Protein AF-A0A7D4XN50-F1 (afdb_monomer)

Secondary structure (DSSP, 8-state):
-HHHHHHHHHHHHHHHHHHHHHHHHHHHHHHH---EEEEEEEEEETTEEEEEEEEE-HHHHHHHHHHHHHHHHHHHHHHHHTTT-TTHHHHHHHHHHHHHHHHHHHHB-SHHHHHHHHHHHHHHHHHHHTTTTTSHHHHHHHHHHHHHHHHHHHHHHHHHHHHHHH-

Solvent-accessible surface area (backbone atoms only — not comparable to full-atom values): 8906 Å² total; per-residue (Å²): 117,67,69,63,53,50,54,53,50,49,52,48,52,54,45,49,55,50,35,53,51,31,50,52,51,36,55,48,33,73,74,66,70,61,71,46,76,48,75,42,80,73,43,85,49,103,90,47,74,45,57,51,38,42,33,46,38,70,68,34,26,54,50,44,40,52,53,34,54,53,48,46,54,51,53,61,53,42,54,67,72,38,66,86,47,91,60,42,70,60,51,52,53,46,51,53,50,32,53,52,26,51,49,51,33,54,29,36,62,36,74,69,47,31,50,54,22,47,53,46,36,50,51,33,50,33,56,61,52,28,62,58,53,87,40,69,67,32,39,52,50,20,52,50,55,44,53,58,49,48,58,49,49,52,54,50,52,51,49,53,54,52,50,64,71,73,107

pLDDT: mean 85.7, std 7.87, range [58.28, 94.88]

Radius of gyration: 18.53 Å; Cα contacts (8 Å, |Δi|>4): 168; chains: 1; bounding box: 52×32×52 Å

InterPro domains:
  IPR001516 NADH-Ubiquinone oxidoreductase (complex I), chain 5 N-terminal [PF00662] (42-92)
  IPR001750 NADH:quinone oxidoreductase/Mrp antiporter, transmembrane domain [PF00361] (108-167)
  IPR003945 NADH-quinone oxidoreductase, chain 5-like [PTHR42829] (3-167)

Sequence (167 aa):
KSLRRMWAFQSVLLLSIVMIFSMNLSIQQINSSSVYQYVWSWIINNDFSLEFGYLIDPLTSIMSILITTVGIMVLIYSDNYMSHDHGYLRFFAYMSFFSTSMLGLVTSSNLIQIYIFWELVGMCSYLLIGFWFTRPIAAKACQKAFVTNRVGDFGLLLGILGFYWIT

Organism: NCBI:txid2732740

Foldseek 3Di:
DVVLVVLLVVLLVVLVVQLVVLVVLLVCCVVPVDWDKDWAFPDDDPVDTDIWIFIRGNQLSVQSNVLSVVLSVVSVVLCVVCVPPPCSNVLSVLSSQLSVLSNQLSRTPDLVSVLVSLVSNLVSQLCNLCVVVVDVVSVVVSVVSSVVSVVVSVVSVVVNVVVVVVD

Nearest PDB structures (foldseek):
  7eu3-assembly1_F  TM=9.736E-01  e=3.243E-18  Hordeum vulgare subsp. spontaneum
  6nbx-assembly1_F  TM=9.806E-01  e=1.211E-13  Thermosynechococcus vestitus BP-1
  6khj-assembly1_F  TM=9.826E-01  e=2.687E-13  Thermosynechococcus vestitus BP-1
  6hum-assembly1_F  TM=9.805E-01  e=7.069E-13  Thermosynechococcus vestitus BP-1
  7tgh-assembly1_5  TM=8.261E-01  e=2.419E-09  Tetrahymena thermophila

Structure (mmCIF, N/CA/C/O backbone):
data_AF-A0A7D4XN50-F1
#
_entry.id   AF-A0A7D4XN50-F1
#
loop_
_atom_site.group_PDB
_atom_site.id
_atom_site.type_symbol
_atom_site.label_atom_id
_atom_site.label_alt_id
_atom_site.label_comp_id
_atom_site.label_asym_id
_atom_site.label_entity_id
_atom_site.label_seq_id
_ato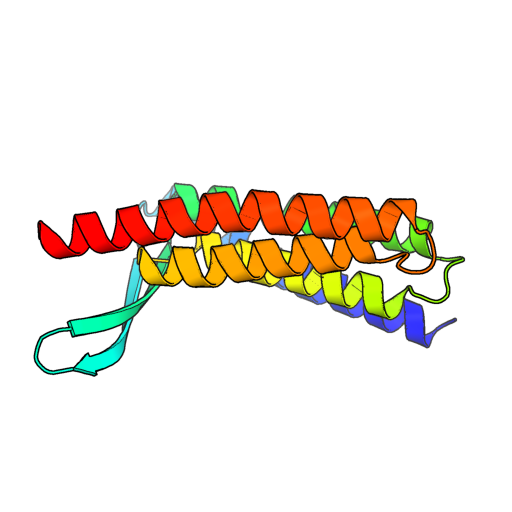m_site.pdbx_PDB_ins_code
_atom_site.Cartn_x
_atom_site.Cartn_y
_atom_site.Cartn_z
_atom_site.occupancy
_atom_site.B_iso_or_equiv
_atom_site.auth_seq_id
_atom_site.auth_comp_id
_atom_site.auth_asym_id
_atom_site.auth_atom_id
_atom_site.pdbx_PDB_model_num
ATOM 1 N N . LYS A 1 1 ? 18.922 15.158 -12.432 1.00 58.28 1 LYS A N 1
ATOM 2 C CA . LYS A 1 1 ? 19.312 14.238 -11.328 1.00 58.28 1 LYS A CA 1
ATOM 3 C C . LYS A 1 1 ? 18.785 14.697 -9.961 1.00 58.28 1 LYS A C 1
ATOM 5 O O . LYS A 1 1 ? 18.268 13.848 -9.251 1.00 58.28 1 LYS A O 1
ATOM 10 N N . SER A 1 2 ? 18.836 15.992 -9.617 1.00 62.88 2 SER A N 1
ATOM 11 C CA . SER A 1 2 ? 18.360 16.529 -8.323 1.00 62.88 2 SER A CA 1
ATOM 12 C C . SER A 1 2 ? 16.866 16.300 -8.052 1.00 62.88 2 SER A C 1
ATOM 14 O O . SER A 1 2 ? 16.526 15.747 -7.015 1.00 62.88 2 SER A O 1
ATOM 16 N N . LEU A 1 3 ? 15.987 16.626 -9.009 1.00 69.12 3 LEU A N 1
ATOM 17 C CA . LEU A 1 3 ? 14.533 16.484 -8.836 1.00 69.12 3 LEU A CA 1
ATOM 18 C C . LEU A 1 3 ? 14.100 15.048 -8.506 1.00 69.12 3 LEU A C 1
ATOM 20 O O . LEU A 1 3 ? 13.297 14.861 -7.606 1.00 69.12 3 LEU A O 1
ATOM 24 N N . ARG A 1 4 ? 14.664 14.027 -9.174 1.00 74.56 4 ARG A N 1
ATOM 25 C CA . ARG A 1 4 ? 14.304 12.613 -8.927 1.00 74.56 4 ARG A CA 1
ATOM 26 C C . ARG A 1 4 ? 14.608 12.193 -7.489 1.00 74.56 4 ARG A C 1
ATOM 28 O O . ARG A 1 4 ? 13.725 11.688 -6.810 1.00 74.56 4 ARG A O 1
ATOM 35 N N . ARG A 1 5 ? 15.818 12.491 -7.011 1.00 75.81 5 ARG A N 1
ATOM 36 C CA . ARG A 1 5 ? 16.217 12.215 -5.624 1.00 75.81 5 ARG A CA 1
ATOM 37 C C . ARG A 1 5 ? 15.371 12.965 -4.601 1.00 75.81 5 ARG A C 1
ATOM 39 O O . ARG A 1 5 ? 15.123 12.430 -3.530 1.00 75.81 5 ARG A O 1
ATOM 46 N N . MET A 1 6 ? 14.893 14.162 -4.937 1.00 80.56 6 MET A N 1
ATOM 47 C CA . MET A 1 6 ? 14.015 14.938 -4.059 1.00 80.56 6 MET A CA 1
ATOM 48 C C . MET A 1 6 ? 12.689 14.212 -3.784 1.00 80.56 6 MET A C 1
ATOM 50 O O . MET A 1 6 ? 12.229 14.202 -2.649 1.00 80.56 6 MET A O 1
ATOM 54 N N . TRP A 1 7 ? 12.118 13.536 -4.788 1.00 78.06 7 TRP A N 1
ATOM 55 C CA . TRP A 1 7 ? 10.891 12.744 -4.628 1.00 78.06 7 TRP A CA 1
ATOM 56 C C . TRP A 1 7 ? 11.095 11.480 -3.794 1.00 78.06 7 TRP A C 1
ATOM 58 O O . TRP A 1 7 ? 10.278 11.184 -2.926 1.00 78.06 7 TRP A O 1
ATOM 68 N N . ALA A 1 8 ? 12.189 10.750 -4.017 1.00 81.25 8 ALA A N 1
ATOM 69 C CA . ALA A 1 8 ? 12.499 9.594 -3.179 1.00 81.25 8 ALA A CA 1
ATOM 70 C C . ALA A 1 8 ? 12.768 10.011 -1.734 1.00 81.25 8 ALA A C 1
ATOM 72 O O . ALA A 1 8 ? 12.210 9.420 -0.813 1.00 81.25 8 ALA A O 1
ATOM 73 N N . PHE A 1 9 ? 13.532 11.085 -1.533 1.00 86.06 9 PHE A N 1
ATOM 74 C CA . PHE A 1 9 ? 13.760 11.648 -0.209 1.00 86.06 9 PHE A CA 1
ATOM 75 C C . PHE A 1 9 ? 12.446 12.049 0.468 1.00 86.06 9 PHE A C 1
ATOM 77 O O . PHE A 1 9 ? 12.219 11.673 1.612 1.00 86.06 9 PHE A O 1
ATOM 84 N N . GLN A 1 10 ? 11.535 12.706 -0.258 1.00 87.62 10 GLN A N 1
ATOM 85 C CA . GLN A 1 10 ? 10.204 13.033 0.253 1.00 87.62 10 GLN A CA 1
ATOM 86 C C . GLN A 1 10 ? 9.417 11.779 0.660 1.00 87.62 10 GLN A C 1
ATOM 88 O O . GLN A 1 10 ? 8.806 11.764 1.725 1.00 87.62 10 GLN A O 1
ATOM 93 N N . SER A 1 11 ? 9.442 10.717 -0.151 1.00 87.75 11 SER A N 1
ATOM 94 C CA . SER A 1 11 ? 8.739 9.467 0.167 1.00 87.75 11 SER A CA 1
ATOM 95 C C . SER A 1 11 ? 9.306 8.770 1.409 1.00 87.75 11 SER A C 1
ATOM 97 O O . SER A 1 11 ? 8.541 8.301 2.248 1.00 87.75 11 SER A O 1
ATOM 99 N N . VAL A 1 12 ? 10.634 8.768 1.571 1.00 89.69 12 VAL A N 1
ATOM 100 C CA . VAL A 1 12 ? 11.318 8.196 2.740 1.00 89.69 12 VAL A CA 1
ATOM 101 C C . VAL A 1 12 ? 11.036 9.027 3.989 1.00 89.69 12 VAL A C 1
ATOM 103 O O . VAL A 1 12 ? 10.757 8.456 5.038 1.00 89.69 12 VAL A O 1
ATOM 106 N N . LEU A 1 13 ? 11.052 10.360 3.877 1.00 92.25 13 LEU A N 1
ATOM 107 C CA . LEU A 1 13 ? 10.702 11.261 4.975 1.00 92.25 13 LEU A CA 1
ATOM 108 C C . LEU A 1 13 ? 9.254 11.080 5.434 1.00 92.25 13 LEU A C 1
ATOM 110 O O . LEU A 1 13 ? 8.985 11.028 6.628 1.00 92.25 13 LEU A O 1
ATOM 114 N N . LEU A 1 14 ? 8.308 10.972 4.502 1.00 91.69 14 LEU A N 1
ATOM 115 C CA . LEU A 1 14 ? 6.910 10.741 4.860 1.00 91.69 14 LEU A CA 1
ATOM 116 C C . LEU A 1 14 ? 6.747 9.401 5.582 1.00 91.69 14 LEU A C 1
ATOM 118 O O . LEU A 1 14 ? 6.093 9.343 6.621 1.00 91.69 14 LEU A O 1
ATOM 122 N N . LEU A 1 15 ? 7.384 8.337 5.084 1.00 91.12 15 LEU A N 1
ATOM 123 C CA . LEU A 1 15 ? 7.301 7.027 5.727 1.00 91.12 15 LEU A CA 1
ATOM 124 C C . LEU A 1 15 ? 8.001 6.991 7.093 1.00 91.12 15 LEU A C 1
ATOM 126 O O . LEU A 1 15 ? 7.533 6.290 7.985 1.00 91.12 15 LEU A O 1
ATOM 130 N N . SER A 1 16 ? 9.080 7.755 7.287 1.00 90.69 16 SER A N 1
ATOM 131 C CA . SER A 1 16 ? 9.759 7.844 8.584 1.00 90.69 16 SER A CA 1
ATOM 132 C C . SER A 1 16 ? 8.934 8.603 9.623 1.00 90.69 16 SER A C 1
ATOM 134 O O . SER A 1 16 ? 8.883 8.178 10.775 1.00 90.69 16 SER A O 1
ATOM 136 N N . ILE A 1 17 ? 8.209 9.655 9.228 1.00 92.94 17 ILE A N 1
ATOM 137 C CA . ILE A 1 17 ? 7.239 10.327 10.109 1.00 92.94 17 ILE A CA 1
ATOM 138 C C . ILE A 1 17 ? 6.153 9.335 10.547 1.00 92.94 17 ILE A C 1
ATOM 140 O O . ILE A 1 17 ? 5.834 9.246 11.734 1.00 92.94 17 ILE A O 1
ATOM 144 N N . VAL A 1 18 ? 5.625 8.543 9.609 1.00 92.00 18 VAL A N 1
ATOM 145 C CA . VAL A 1 18 ? 4.626 7.505 9.913 1.00 92.00 18 VAL A CA 1
ATOM 146 C C . VAL A 1 18 ? 5.209 6.417 10.819 1.00 92.00 18 VAL A C 1
ATOM 148 O O . VAL A 1 18 ? 4.535 5.974 11.745 1.00 92.00 18 VAL A O 1
ATOM 151 N N . MET A 1 19 ? 6.469 6.025 10.620 1.00 92.62 19 MET A N 1
ATOM 152 C CA . MET A 1 19 ? 7.159 5.070 11.490 1.00 92.62 19 MET A CA 1
ATOM 153 C C . MET A 1 19 ? 7.258 5.586 12.930 1.00 92.62 19 MET A C 1
ATOM 155 O O . MET A 1 19 ? 6.920 4.855 13.858 1.00 92.62 19 MET A O 1
ATOM 159 N N . ILE A 1 20 ? 7.641 6.851 13.131 1.00 92.56 20 ILE A N 1
ATOM 160 C CA . ILE A 1 20 ? 7.694 7.466 14.468 1.00 92.56 20 ILE A CA 1
ATOM 161 C C . ILE A 1 20 ? 6.307 7.448 15.120 1.00 92.56 20 ILE A C 1
ATOM 163 O O . ILE A 1 20 ? 6.178 7.093 16.291 1.00 92.56 20 ILE A O 1
ATOM 167 N N . PHE A 1 21 ? 5.256 7.766 14.361 1.00 90.44 21 PHE A N 1
ATOM 168 C CA . PHE A 1 21 ? 3.886 7.688 14.866 1.00 90.44 21 PHE A CA 1
ATOM 169 C C . PHE A 1 21 ? 3.496 6.253 15.254 1.00 90.44 21 PHE A C 1
ATOM 171 O O . PHE A 1 21 ? 2.971 6.040 16.345 1.00 90.44 21 PHE A O 1
ATOM 178 N N . SER A 1 22 ? 3.827 5.258 14.424 1.00 89.56 22 SER A N 1
ATOM 179 C CA . SER A 1 22 ? 3.565 3.841 14.718 1.00 89.56 22 SER A CA 1
ATOM 180 C C . SER A 1 22 ? 4.305 3.338 15.964 1.00 89.56 22 SER A C 1
ATOM 182 O O . SER A 1 22 ? 3.729 2.606 16.765 1.00 89.56 22 SER A O 1
ATOM 184 N N . MET A 1 23 ? 5.542 3.795 16.186 1.00 88.94 23 MET A N 1
ATOM 185 C CA . MET A 1 23 ? 6.320 3.484 17.390 1.00 88.94 23 MET A CA 1
ATOM 186 C C . MET A 1 23 ? 5.716 4.122 18.640 1.00 88.94 23 MET A C 1
ATOM 188 O O . MET A 1 23 ? 5.625 3.482 19.684 1.00 88.94 23 MET A O 1
ATOM 192 N N . ASN A 1 24 ? 5.263 5.371 18.546 1.00 89.88 24 ASN A N 1
ATOM 193 C CA . ASN A 1 24 ? 4.587 6.023 19.665 1.00 89.88 24 ASN A CA 1
ATOM 194 C C . ASN A 1 24 ? 3.294 5.283 20.034 1.00 89.88 24 ASN A C 1
ATOM 196 O O . ASN A 1 24 ? 3.052 5.037 21.216 1.00 89.88 24 ASN A O 1
ATOM 200 N N . LEU A 1 25 ? 2.509 4.864 19.035 1.00 86.50 25 LEU A N 1
ATOM 201 C CA . LEU A 1 25 ? 1.306 4.058 19.245 1.00 86.50 25 LEU A CA 1
ATOM 202 C C . LEU A 1 25 ? 1.622 2.701 19.882 1.00 86.50 25 LEU A C 1
ATOM 204 O O . LEU A 1 25 ? 0.928 2.295 20.810 1.00 86.50 25 LEU A O 1
ATOM 208 N N . SER A 1 26 ? 2.678 2.006 19.448 1.00 85.88 26 SER A N 1
ATOM 209 C CA . SER A 1 26 ? 3.048 0.723 20.055 1.00 85.88 26 SER A CA 1
ATOM 210 C C . SER A 1 26 ? 3.508 0.877 21.503 1.00 85.88 26 SER A C 1
ATOM 212 O O . SER A 1 26 ? 3.160 0.057 22.345 1.00 85.88 26 SER A O 1
ATOM 214 N N . ILE A 1 27 ? 4.273 1.930 21.815 1.00 85.75 27 ILE A N 1
ATOM 215 C CA . ILE A 1 27 ? 4.721 2.213 23.187 1.00 85.75 27 ILE A CA 1
ATOM 216 C C . ILE A 1 27 ? 3.513 2.509 24.081 1.00 85.75 27 ILE A C 1
ATOM 218 O O . ILE A 1 27 ? 3.439 2.005 25.200 1.00 85.75 27 ILE A O 1
ATOM 222 N N . GLN A 1 28 ? 2.542 3.280 23.583 1.00 85.50 28 GLN A N 1
ATOM 223 C CA . GLN A 1 28 ? 1.287 3.515 24.295 1.00 85.50 28 GLN A CA 1
ATOM 224 C C . GLN A 1 28 ? 0.525 2.208 24.536 1.00 85.50 28 GLN A C 1
ATOM 226 O O . GLN A 1 28 ? 0.141 1.949 25.671 1.00 85.50 28 GLN A O 1
ATOM 231 N N . GLN A 1 29 ? 0.390 1.345 23.524 1.00 84.75 29 GLN A N 1
ATOM 232 C CA . GLN A 1 29 ? -0.290 0.050 23.659 1.00 84.75 29 GLN A CA 1
ATOM 233 C C . GLN A 1 29 ? 0.382 -0.884 24.674 1.00 84.75 29 GLN A C 1
ATOM 235 O O . GLN A 1 29 ? -0.312 -1.536 25.450 1.00 84.75 29 GLN A O 1
ATOM 240 N N . ILE A 1 30 ? 1.718 -0.916 24.722 1.00 82.00 30 ILE A N 1
ATOM 241 C CA . ILE A 1 30 ? 2.469 -1.700 25.718 1.00 82.00 30 ILE A CA 1
ATOM 242 C C . ILE A 1 30 ? 2.204 -1.185 27.141 1.00 82.00 30 ILE A C 1
ATOM 244 O O . ILE A 1 30 ? 2.107 -1.982 28.071 1.00 82.00 30 ILE A O 1
ATOM 248 N N . ASN A 1 31 ? 2.070 0.132 27.311 1.00 81.88 31 ASN A N 1
ATOM 249 C CA . ASN A 1 31 ? 1.907 0.753 28.624 1.00 81.88 31 ASN A CA 1
ATOM 250 C C . ASN A 1 31 ? 0.461 0.740 29.142 1.00 81.88 31 ASN A C 1
ATOM 252 O O . ASN A 1 31 ? 0.260 0.591 30.345 1.00 81.88 31 ASN A O 1
ATOM 256 N N . SER A 1 32 ? -0.540 0.941 28.277 1.00 72.44 32 SER A N 1
ATOM 257 C CA . SER A 1 32 ? -1.940 1.119 28.690 1.00 72.44 32 SER A CA 1
ATOM 258 C C . SER A 1 32 ? -2.879 -0.011 28.268 1.00 72.44 32 SER A C 1
ATOM 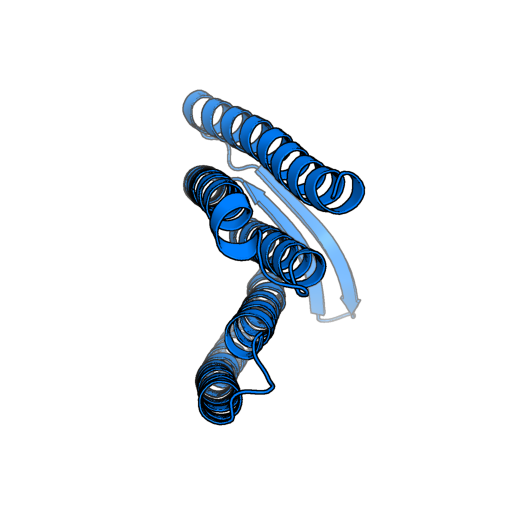260 O O . SER A 1 32 ? -3.986 -0.082 28.798 1.00 72.44 32 SER A O 1
ATOM 262 N N . SER A 1 33 ? -2.475 -0.910 27.358 1.00 67.12 33 SER A N 1
ATOM 263 C CA . SER A 1 33 ? -3.275 -2.044 26.839 1.00 67.12 33 SER A CA 1
ATOM 264 C C . SER A 1 33 ? -4.695 -1.692 26.360 1.00 67.12 33 SER A C 1
ATOM 266 O O . SER A 1 33 ? -5.563 -2.556 26.243 1.00 67.12 33 SER A O 1
ATOM 268 N N . SER A 1 34 ? -4.959 -0.411 26.109 1.00 68.38 34 SER A N 1
ATOM 269 C CA . SER A 1 34 ? -6.284 0.103 25.790 1.00 68.38 34 SER A CA 1
ATOM 270 C C . SER A 1 34 ? -6.513 0.042 24.286 1.00 68.38 34 SER A C 1
ATOM 272 O O . SER A 1 34 ? -5.859 0.761 23.527 1.00 68.38 34 SER A O 1
ATOM 274 N N . VAL A 1 35 ? -7.465 -0.784 23.858 1.00 73.56 35 VAL A N 1
ATOM 275 C CA . VAL A 1 35 ? -7.920 -0.822 22.465 1.00 73.56 35 VAL A CA 1
ATOM 276 C C . VAL A 1 35 ? -8.618 0.499 22.146 1.00 73.56 35 VAL A C 1
ATOM 278 O O . VAL A 1 35 ? -9.607 0.854 22.790 1.00 73.56 35 VAL A O 1
ATOM 281 N N . TYR A 1 36 ? -8.094 1.241 21.169 1.00 72.31 36 TYR A N 1
ATOM 282 C CA . TYR A 1 36 ? -8.725 2.466 20.684 1.00 72.31 36 TYR A CA 1
ATOM 283 C C . TYR A 1 36 ? -9.451 2.162 19.385 1.00 72.31 36 TYR A C 1
ATOM 285 O O . TYR A 1 36 ? -8.827 1.928 18.352 1.00 72.31 36 TYR A O 1
ATOM 293 N N . GLN A 1 37 ? -10.776 2.200 19.445 1.00 77.06 37 GLN A N 1
ATOM 294 C CA . GLN A 1 37 ? -11.635 2.052 18.285 1.00 77.06 37 GLN A CA 1
ATOM 295 C C . GLN A 1 37 ? -12.348 3.380 18.038 1.00 77.06 37 GLN A C 1
ATOM 297 O O . GLN A 1 37 ? -13.105 3.862 18.879 1.00 77.06 37 GLN A O 1
ATOM 302 N N . TYR A 1 38 ? -12.087 3.983 16.881 1.00 75.62 38 TYR A N 1
ATOM 303 C CA . TYR A 1 38 ? -12.839 5.133 16.396 1.00 75.62 38 TYR A CA 1
ATOM 304 C C . TYR A 1 38 ? -13.591 4.726 15.145 1.00 75.62 38 TYR A C 1
ATOM 306 O O . TYR A 1 38 ? -12.990 4.186 14.221 1.00 75.62 38 TYR A O 1
ATOM 314 N N . VAL A 1 39 ? -14.891 4.983 15.117 1.00 76.75 39 VAL A N 1
ATOM 315 C CA . VAL A 1 39 ? -15.767 4.543 14.039 1.00 76.75 39 VAL A CA 1
ATOM 316 C C . VAL A 1 39 ? -16.646 5.707 13.613 1.00 76.75 39 VAL A C 1
ATOM 318 O O . VAL A 1 39 ? -17.274 6.363 14.442 1.00 76.75 39 VAL A O 1
ATOM 321 N N . TRP A 1 40 ? -16.663 5.979 12.313 1.00 73.12 40 TRP A N 1
ATOM 322 C CA . TRP A 1 40 ? -17.452 7.026 11.688 1.00 73.12 40 TRP A CA 1
ATOM 323 C C . TRP A 1 40 ? -18.389 6.420 10.642 1.00 73.12 40 TRP A C 1
ATOM 325 O O . TRP A 1 40 ? -17.954 5.740 9.719 1.00 73.12 40 TRP A O 1
ATOM 335 N N . SER A 1 41 ? -19.692 6.668 10.758 1.00 71.50 41 SER A N 1
ATOM 336 C CA . SER A 1 41 ? -20.684 6.224 9.774 1.00 71.50 41 SER A CA 1
ATOM 337 C C . SER A 1 41 ? -20.475 6.925 8.424 1.00 71.50 41 SER A C 1
ATOM 339 O O . SER A 1 41 ? -20.656 8.140 8.324 1.00 71.50 41 SER A O 1
ATOM 341 N N . TRP A 1 42 ? -20.122 6.167 7.387 1.00 69.62 42 TRP A N 1
ATOM 342 C CA . TRP A 1 42 ? -19.899 6.671 6.031 1.00 69.62 42 TRP A CA 1
ATOM 343 C C . TRP A 1 42 ? -21.177 6.684 5.188 1.00 69.62 42 TRP A C 1
ATOM 345 O O . TRP A 1 42 ? -21.481 7.698 4.564 1.00 69.62 42 TRP A O 1
ATOM 355 N N . ILE A 1 43 ? -21.946 5.589 5.189 1.00 70.25 43 ILE A N 1
ATOM 356 C CA . ILE A 1 43 ? -23.252 5.497 4.514 1.00 70.25 43 ILE A CA 1
ATOM 357 C C . ILE A 1 43 ? -24.273 4.998 5.530 1.00 70.25 43 ILE A C 1
ATOM 359 O O . ILE A 1 43 ? -24.071 3.956 6.150 1.00 70.25 43 ILE A O 1
ATOM 363 N N . ILE A 1 44 ? -25.362 5.749 5.685 1.00 65.44 44 ILE A N 1
ATOM 364 C CA . ILE A 1 44 ? -26.496 5.395 6.537 1.00 65.44 44 ILE A CA 1
ATOM 365 C C . ILE A 1 44 ? -27.680 5.143 5.604 1.00 65.44 44 ILE A C 1
ATOM 367 O O . ILE A 1 44 ? -28.298 6.089 5.119 1.00 65.44 44 ILE A O 1
ATOM 371 N N . ASN A 1 45 ? -27.976 3.875 5.336 1.00 67.12 45 ASN A N 1
ATOM 372 C CA . ASN A 1 45 ? -29.277 3.459 4.821 1.00 67.12 45 ASN A CA 1
ATOM 373 C C . ASN A 1 45 ? -30.082 2.866 5.981 1.00 67.12 45 ASN A C 1
ATOM 375 O O . ASN A 1 45 ? -29.489 2.328 6.912 1.00 67.12 45 ASN A O 1
ATOM 379 N N . ASN A 1 46 ? -31.416 2.945 5.920 1.00 59.47 46 ASN A N 1
ATOM 380 C CA . ASN A 1 46 ? -32.307 2.552 7.025 1.00 59.47 46 ASN A CA 1
ATOM 381 C C . ASN A 1 46 ? -32.020 1.157 7.621 1.00 59.47 46 ASN A C 1
ATOM 383 O O . ASN A 1 46 ? -32.243 0.982 8.814 1.00 59.47 46 ASN A O 1
ATOM 387 N N . ASP A 1 47 ? -31.472 0.226 6.828 1.00 66.12 47 ASP A N 1
ATOM 388 C CA . ASP A 1 47 ? -31.165 -1.147 7.260 1.00 66.12 47 ASP A CA 1
ATOM 389 C C . ASP A 1 47 ? -29.658 -1.492 7.231 1.00 66.12 47 ASP A C 1
ATOM 391 O O . ASP A 1 47 ? -29.267 -2.573 7.659 1.00 66.12 47 ASP A O 1
ATOM 395 N N . PHE A 1 48 ? -28.796 -0.602 6.717 1.00 63.25 48 PHE A N 1
ATOM 396 C CA . PHE A 1 48 ? -27.359 -0.854 6.533 1.00 63.25 48 PHE A CA 1
ATOM 397 C C . PHE A 1 48 ? -26.535 0.389 6.893 1.00 63.25 48 PHE A C 1
ATOM 399 O O . PHE A 1 48 ? -26.572 1.395 6.175 1.00 63.25 48 PHE A O 1
ATOM 406 N N . SER A 1 49 ? -25.734 0.305 7.960 1.00 64.81 49 SER A N 1
ATOM 407 C CA . SER A 1 49 ? -24.694 1.288 8.279 1.00 64.81 49 SER A CA 1
ATOM 408 C C . SER A 1 49 ? -23.323 0.781 7.823 1.00 64.81 49 SER A C 1
ATOM 410 O O . SER A 1 49 ? -22.795 -0.213 8.318 1.00 64.81 49 SER A O 1
ATOM 412 N N . LEU A 1 50 ? -22.719 1.475 6.857 1.00 71.56 50 LEU A N 1
ATOM 413 C CA . LEU A 1 50 ? -21.308 1.289 6.530 1.00 71.56 50 LEU A CA 1
ATOM 414 C C . LEU A 1 50 ? -20.488 2.227 7.387 1.00 71.56 50 LEU A C 1
ATOM 416 O O . LEU A 1 50 ? -20.527 3.443 7.197 1.00 71.56 50 LEU A O 1
ATOM 420 N N . GLU A 1 51 ? -19.721 1.660 8.302 1.00 76.94 51 GLU A N 1
ATOM 421 C CA . GLU A 1 51 ? -18.869 2.432 9.184 1.00 76.94 51 GLU A CA 1
ATOM 422 C C . GLU A 1 51 ? -17.409 2.360 8.715 1.00 76.94 51 GLU A C 1
ATOM 424 O O . GLU A 1 51 ? -16.893 1.301 8.358 1.00 76.94 51 GLU A O 1
ATOM 429 N N . PHE A 1 52 ? -16.740 3.504 8.688 1.00 79.12 52 PHE A N 1
ATOM 430 C CA . PHE A 1 52 ? -15.313 3.639 8.439 1.00 79.12 52 PHE A CA 1
ATOM 431 C C . PHE A 1 52 ? -14.628 3.989 9.744 1.00 79.12 52 PHE A C 1
ATOM 433 O O . PHE A 1 52 ? -14.961 4.989 10.377 1.00 79.12 52 PHE A O 1
ATOM 440 N N . GLY A 1 53 ? -13.661 3.181 10.149 1.00 81.88 53 GLY A N 1
ATOM 441 C CA . GLY A 1 53 ? -12.998 3.375 11.422 1.00 81.88 53 GLY A CA 1
ATOM 442 C C . GLY A 1 53 ? -11.518 3.064 11.390 1.00 81.88 53 GLY A C 1
ATOM 443 O O . GLY A 1 53 ? -10.965 2.600 10.392 1.00 81.88 53 GLY A O 1
ATOM 444 N N . TYR A 1 54 ? -10.885 3.344 12.518 1.00 82.31 54 TYR A N 1
ATOM 445 C CA . TYR A 1 54 ? -9.534 2.908 12.812 1.00 82.31 54 TYR A CA 1
ATOM 446 C C . TYR A 1 54 ? -9.542 2.157 14.131 1.00 82.31 54 TYR A C 1
ATOM 448 O O . TYR A 1 54 ? -10.090 2.633 15.130 1.00 82.31 54 TYR A O 1
ATOM 456 N N . LEU A 1 55 ? -8.936 0.979 14.104 1.00 85.50 55 LEU A N 1
ATOM 457 C CA . LEU A 1 55 ? -8.855 0.069 15.230 1.00 85.50 55 LEU A CA 1
ATOM 458 C C . LEU A 1 55 ? -7.375 -0.137 15.582 1.00 85.50 55 LEU A C 1
ATOM 460 O O . LEU A 1 55 ? -6.567 -0.637 14.790 1.00 85.50 55 LEU A O 1
ATOM 464 N N . ILE A 1 56 ? -6.999 0.400 16.743 1.00 84.50 56 ILE A N 1
ATOM 465 C CA . ILE A 1 56 ? -5.632 0.388 17.259 1.00 84.50 56 ILE A CA 1
ATOM 466 C C . ILE A 1 56 ? -5.567 -0.606 18.412 1.00 84.50 56 ILE A C 1
ATOM 468 O O . ILE A 1 56 ? -6.011 -0.324 19.529 1.00 84.50 56 ILE A O 1
ATOM 472 N N . ASP A 1 57 ? -4.925 -1.728 18.118 1.00 86.31 57 ASP A N 1
ATOM 473 C CA . ASP A 1 57 ? -4.761 -2.883 18.984 1.00 86.31 57 ASP A CA 1
ATOM 474 C C . ASP A 1 57 ? -3.267 -3.168 19.145 1.00 86.31 57 ASP A C 1
ATOM 476 O O . ASP A 1 57 ? -2.448 -2.739 18.317 1.00 86.31 57 ASP A O 1
ATOM 480 N N . PRO A 1 58 ? -2.884 -4.024 20.105 1.00 85.75 58 PRO A N 1
ATOM 481 C CA . PRO A 1 58 ? -1.535 -4.571 20.143 1.00 85.75 58 PRO A CA 1
ATOM 482 C C . PRO A 1 58 ? -1.123 -5.220 18.810 1.00 85.75 58 PRO A C 1
ATOM 484 O O . PRO A 1 58 ? -0.019 -4.967 18.329 1.00 85.75 58 PRO A O 1
ATOM 487 N N . LEU A 1 59 ? -2.016 -5.973 18.151 1.00 87.81 59 LEU A N 1
ATOM 488 C CA . LEU A 1 59 ? -1.713 -6.616 16.866 1.00 87.81 59 LEU A CA 1
ATOM 489 C C . LEU A 1 59 ? -1.487 -5.592 15.745 1.00 87.81 59 LEU A C 1
ATOM 491 O O . LEU A 1 59 ? -0.488 -5.681 15.026 1.00 87.81 59 LEU A O 1
ATOM 495 N N . THR A 1 60 ? -2.383 -4.612 15.601 1.00 88.88 60 THR A N 1
ATOM 496 C CA . THR A 1 60 ? -2.280 -3.608 14.533 1.00 88.88 60 THR A CA 1
ATOM 497 C C . THR A 1 60 ? -1.071 -2.697 14.742 1.00 88.88 60 THR A C 1
ATOM 499 O O . THR A 1 60 ? -0.384 -2.364 13.775 1.00 88.88 60 THR A O 1
ATOM 502 N N . SER A 1 61 ? -0.707 -2.398 15.995 1.00 88.75 61 SER A N 1
ATOM 503 C CA . SER A 1 61 ? 0.510 -1.644 16.313 1.00 88.75 61 SER A CA 1
ATOM 504 C C . SER A 1 61 ? 1.790 -2.381 15.887 1.00 88.75 61 SER A C 1
ATOM 506 O O . SER A 1 61 ? 2.621 -1.795 15.189 1.00 88.75 61 SER A O 1
ATOM 508 N N . ILE A 1 62 ? 1.918 -3.682 16.180 1.00 90.81 62 ILE A N 1
ATOM 509 C CA . ILE A 1 62 ? 3.067 -4.504 15.755 1.00 90.81 62 ILE A CA 1
ATOM 510 C C . ILE A 1 62 ? 3.144 -4.577 14.227 1.00 90.81 62 ILE A C 1
ATOM 512 O O . ILE A 1 62 ? 4.208 -4.358 13.641 1.00 90.81 62 ILE A O 1
ATOM 516 N N . MET A 1 63 ? 2.014 -4.839 13.567 1.00 93.12 63 MET A N 1
ATOM 517 C CA . MET A 1 63 ? 1.956 -4.915 12.106 1.00 93.12 63 MET A CA 1
ATOM 518 C C . MET A 1 63 ? 2.305 -3.573 11.449 1.00 93.12 63 MET A C 1
ATOM 520 O O . MET A 1 63 ? 3.030 -3.550 10.456 1.00 93.12 63 MET A O 1
ATOM 524 N N . SER A 1 64 ? 1.873 -2.445 12.022 1.00 91.06 64 SER A N 1
ATOM 525 C CA . SER A 1 64 ? 2.192 -1.109 11.503 1.00 91.06 64 SER A CA 1
ATOM 526 C C . SER A 1 64 ? 3.695 -0.785 11.557 1.00 91.06 64 SER A C 1
ATOM 528 O O . SER A 1 64 ? 4.238 -0.229 10.597 1.00 91.06 64 SER A O 1
ATOM 530 N N . ILE A 1 65 ? 4.403 -1.212 12.611 1.00 92.69 65 ILE A N 1
ATOM 531 C CA . ILE A 1 65 ? 5.868 -1.083 12.702 1.00 92.69 65 ILE A CA 1
ATOM 532 C C . ILE A 1 65 ? 6.548 -1.953 11.652 1.00 92.69 65 ILE A C 1
ATOM 534 O O . ILE A 1 65 ? 7.474 -1.505 10.976 1.00 92.69 65 ILE A O 1
ATOM 538 N N . LEU A 1 66 ? 6.095 -3.194 11.481 1.00 93.25 66 LEU A N 1
ATOM 539 C CA . LEU A 1 66 ? 6.662 -4.100 10.485 1.00 93.25 66 LEU A CA 1
ATOM 540 C C . LEU A 1 66 ? 6.512 -3.518 9.071 1.00 93.25 66 LEU A C 1
ATOM 542 O O . LEU A 1 66 ? 7.480 -3.461 8.315 1.00 93.25 66 LEU A O 1
ATOM 546 N N . ILE A 1 67 ? 5.327 -3.011 8.725 1.00 94.19 67 ILE A N 1
ATOM 547 C CA . ILE A 1 67 ? 5.064 -2.433 7.400 1.00 94.19 67 ILE A CA 1
ATOM 548 C C . ILE A 1 67 ? 5.919 -1.186 7.158 1.00 94.19 67 ILE A C 1
ATOM 550 O O . ILE A 1 67 ? 6.492 -1.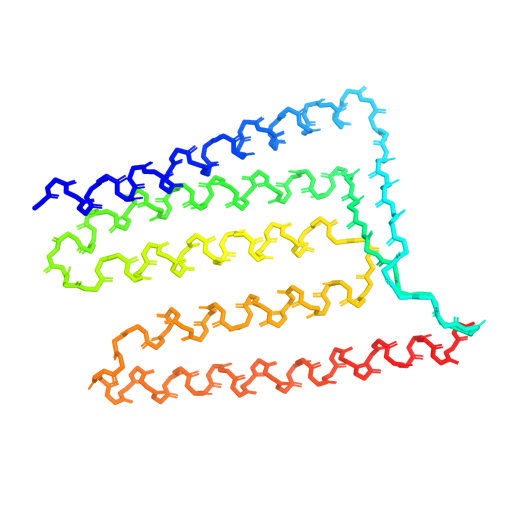037 6.077 1.00 94.19 67 ILE A O 1
ATOM 554 N N . THR A 1 68 ? 6.034 -0.292 8.142 1.00 93.19 68 THR A N 1
ATOM 555 C CA . THR A 1 68 ? 6.826 0.940 7.993 1.00 93.19 68 THR A CA 1
ATOM 556 C C . THR A 1 68 ? 8.329 0.661 7.941 1.00 93.19 68 THR A C 1
ATOM 558 O O . THR A 1 68 ? 9.016 1.220 7.086 1.00 93.19 68 THR A O 1
ATOM 561 N N . THR A 1 69 ? 8.848 -0.244 8.776 1.00 93.25 69 THR A N 1
ATOM 562 C CA . THR A 1 69 ? 10.273 -0.629 8.777 1.00 93.25 69 THR A CA 1
ATOM 563 C C . THR A 1 69 ? 10.687 -1.283 7.462 1.00 93.25 69 THR A C 1
ATOM 565 O O . THR A 1 69 ? 11.645 -0.835 6.826 1.00 93.25 69 THR A O 1
ATOM 568 N N . VAL A 1 70 ? 9.937 -2.290 7.002 1.00 94.88 70 VAL A N 1
ATOM 569 C CA . VAL A 1 70 ? 10.183 -2.937 5.705 1.00 94.88 70 VAL A CA 1
ATOM 570 C C . VAL A 1 70 ? 10.005 -1.926 4.570 1.00 94.88 70 VAL A C 1
ATOM 572 O O . VAL A 1 70 ? 10.835 -1.878 3.664 1.00 94.88 70 VAL A O 1
ATOM 575 N N . GLY A 1 71 ? 8.988 -1.061 4.639 1.00 93.12 71 GLY A N 1
ATOM 576 C CA . GLY A 1 71 ? 8.741 -0.015 3.645 1.00 93.12 71 GLY A CA 1
ATOM 577 C C . GLY A 1 71 ? 9.922 0.943 3.468 1.00 93.12 71 GLY A C 1
ATOM 578 O O . GLY A 1 71 ? 10.361 1.172 2.341 1.00 93.12 71 GLY A O 1
ATOM 579 N N . ILE A 1 72 ? 10.497 1.453 4.562 1.00 92.31 72 ILE A N 1
ATOM 580 C CA . ILE A 1 72 ? 11.680 2.328 4.511 1.00 92.31 72 ILE A CA 1
ATOM 581 C C . ILE A 1 72 ? 12.878 1.580 3.932 1.00 92.31 72 ILE A C 1
ATOM 583 O O . ILE A 1 72 ? 13.576 2.111 3.066 1.00 92.31 72 ILE A O 1
ATOM 587 N N . MET A 1 73 ? 13.104 0.340 4.369 1.00 92.50 73 MET A N 1
ATOM 588 C CA . MET A 1 73 ? 14.236 -0.460 3.905 1.00 92.50 73 MET A CA 1
ATOM 589 C C . MET A 1 73 ? 14.162 -0.717 2.395 1.00 92.50 73 MET A C 1
ATOM 591 O O . MET A 1 73 ? 15.163 -0.561 1.691 1.00 92.50 73 MET A O 1
ATOM 595 N N . VAL A 1 74 ? 12.968 -1.014 1.874 1.00 93.06 74 VAL A N 1
ATOM 596 C CA . VAL A 1 74 ? 12.746 -1.191 0.434 1.00 93.06 74 VAL A CA 1
ATOM 597 C C . VAL A 1 74 ? 12.900 0.129 -0.324 1.00 93.06 74 VAL A C 1
ATOM 599 O O . VAL A 1 74 ? 13.500 0.126 -1.397 1.00 93.06 74 VAL A O 1
ATOM 602 N N . LEU A 1 75 ? 12.429 1.264 0.203 1.00 91.31 75 LEU A N 1
ATOM 603 C CA . LEU A 1 75 ? 12.602 2.571 -0.450 1.00 91.31 75 LEU A CA 1
ATOM 604 C C . LEU A 1 75 ? 14.080 2.978 -0.556 1.00 91.31 75 LEU A C 1
ATOM 606 O O . LEU A 1 75 ? 14.509 3.429 -1.619 1.00 91.31 75 LEU A O 1
ATOM 610 N N . ILE A 1 76 ? 14.872 2.763 0.501 1.00 90.75 76 ILE A N 1
ATOM 611 C CA . ILE A 1 76 ? 16.322 3.024 0.496 1.00 90.75 76 ILE A CA 1
ATOM 612 C C . ILE A 1 76 ? 17.028 2.108 -0.509 1.00 90.75 76 ILE A C 1
ATOM 614 O O . ILE A 1 76 ? 17.847 2.570 -1.304 1.00 90.75 76 ILE A O 1
ATOM 618 N N . TYR A 1 77 ? 16.688 0.817 -0.517 1.00 91.31 77 TYR A N 1
ATOM 619 C CA . TYR A 1 77 ? 17.234 -0.133 -1.487 1.00 91.31 77 TYR A CA 1
ATOM 620 C C . TYR A 1 77 ? 16.894 0.266 -2.934 1.00 91.31 77 TYR A C 1
ATOM 622 O O . TYR A 1 77 ? 17.743 0.220 -3.831 1.00 91.31 77 TYR A O 1
ATOM 630 N N . SER A 1 78 ? 15.659 0.715 -3.150 1.00 88.75 78 SER A N 1
ATOM 631 C CA . SER A 1 78 ? 15.140 1.069 -4.468 1.00 88.75 78 SER A CA 1
ATOM 632 C C . SER A 1 78 ? 15.776 2.329 -5.054 1.00 88.75 78 SER A C 1
ATOM 634 O O . SER A 1 78 ? 15.873 2.418 -6.277 1.00 88.75 78 SER A O 1
ATOM 636 N N . ASP A 1 79 ? 16.262 3.269 -4.231 1.00 88.38 79 ASP A N 1
ATOM 637 C CA . ASP A 1 79 ? 16.976 4.461 -4.723 1.00 88.38 79 ASP A CA 1
ATOM 638 C C . ASP A 1 79 ? 18.212 4.072 -5.544 1.00 88.38 79 ASP A C 1
ATOM 640 O O . ASP A 1 79 ? 18.404 4.547 -6.667 1.00 88.38 79 ASP A O 1
ATOM 644 N N . ASN A 1 80 ? 19.010 3.136 -5.024 1.00 87.38 80 ASN A N 1
ATOM 645 C CA . ASN A 1 80 ? 20.195 2.642 -5.718 1.00 87.38 80 ASN A CA 1
ATOM 646 C C . ASN A 1 80 ? 19.828 1.745 -6.906 1.00 87.38 80 ASN A C 1
ATOM 648 O O . ASN A 1 80 ? 20.400 1.907 -7.987 1.00 87.38 80 ASN A O 1
ATOM 652 N N . TYR A 1 81 ? 18.857 0.843 -6.738 1.00 88.81 81 TYR A N 1
ATOM 653 C CA . TYR A 1 81 ? 18.458 -0.110 -7.778 1.00 88.81 81 TYR A CA 1
ATOM 654 C C . TYR A 1 81 ? 17.879 0.581 -9.026 1.00 88.81 81 TYR A C 1
ATOM 656 O O . TYR A 1 81 ? 18.277 0.275 -10.148 1.00 88.81 81 TYR A O 1
ATOM 664 N N . MET A 1 82 ? 17.001 1.574 -8.845 1.00 87.75 82 MET A N 1
ATOM 665 C CA . MET A 1 82 ? 16.323 2.292 -9.938 1.00 87.75 82 MET A CA 1
ATOM 666 C C . MET A 1 82 ? 17.091 3.518 -10.445 1.00 87.75 82 MET A C 1
ATOM 668 O O . MET A 1 82 ? 16.600 4.234 -11.319 1.00 87.75 82 MET A O 1
ATOM 672 N N . SER A 1 83 ? 18.293 3.786 -9.928 1.00 82.88 83 SER A N 1
ATOM 673 C CA . SER A 1 83 ? 19.075 4.992 -10.248 1.00 82.88 83 SER A CA 1
ATOM 674 C C . SER A 1 83 ? 19.355 5.187 -11.748 1.00 82.88 83 SER A C 1
ATOM 676 O O . SER A 1 83 ? 19.481 6.325 -12.213 1.00 82.88 83 SER A O 1
ATOM 678 N N . HIS A 1 84 ? 19.406 4.090 -12.507 1.00 83.81 84 HIS A N 1
ATOM 679 C CA . HIS A 1 84 ? 19.666 4.072 -13.948 1.00 83.81 84 HIS A CA 1
ATOM 680 C C . HIS A 1 84 ? 18.384 4.062 -14.796 1.00 83.81 84 HIS A C 1
ATOM 682 O O . HIS A 1 84 ? 18.449 4.327 -15.995 1.00 83.81 84 HIS A O 1
ATOM 688 N N . ASP A 1 85 ? 17.221 3.803 -14.192 1.00 85.94 85 ASP A N 1
ATOM 689 C CA . ASP A 1 85 ? 15.963 3.617 -14.911 1.00 85.94 85 ASP A CA 1
ATOM 690 C C . ASP A 1 85 ? 15.174 4.928 -15.077 1.00 85.94 85 ASP A C 1
ATOM 692 O O . ASP A 1 85 ? 15.105 5.803 -14.205 1.00 85.94 85 ASP A O 1
ATOM 696 N N . HIS A 1 86 ? 14.517 5.076 -16.230 1.00 82.12 86 HIS A N 1
ATOM 697 C CA . HIS A 1 86 ? 13.687 6.250 -16.529 1.00 82.12 86 HIS A CA 1
ATOM 698 C C . HIS A 1 86 ? 12.369 6.262 -15.739 1.00 82.12 86 HIS A C 1
ATOM 700 O O . HIS A 1 86 ? 11.825 7.334 -15.476 1.00 82.12 86 HIS A O 1
ATOM 706 N N . GLY A 1 87 ? 11.886 5.088 -15.317 1.00 85.19 87 GLY A N 1
ATOM 707 C CA . GLY A 1 87 ? 10.631 4.910 -14.580 1.00 85.19 87 GLY A CA 1
ATOM 708 C C . GLY A 1 87 ? 10.705 5.192 -13.074 1.00 85.19 87 GLY A C 1
ATOM 709 O O . GLY A 1 87 ? 9.736 4.910 -12.373 1.00 85.19 87 GLY A O 1
ATOM 710 N N . TYR A 1 88 ? 11.815 5.746 -12.581 1.00 87.00 88 TYR A N 1
ATOM 711 C CA . TYR A 1 88 ? 12.089 5.990 -11.161 1.00 87.00 88 TYR A CA 1
ATOM 712 C C . TYR A 1 88 ? 10.906 6.614 -10.397 1.00 87.00 88 TYR A C 1
ATOM 714 O O . TYR A 1 88 ? 10.439 6.056 -9.412 1.00 87.00 88 TYR A O 1
ATOM 722 N N . LEU A 1 89 ? 10.360 7.738 -10.879 1.00 86.19 89 LEU A N 1
ATOM 723 C CA . LEU A 1 89 ? 9.281 8.452 -10.176 1.00 86.19 89 LEU A CA 1
ATOM 724 C C . LEU A 1 89 ? 8.003 7.617 -10.053 1.00 86.19 89 LEU A C 1
ATOM 726 O O . LEU A 1 89 ? 7.349 7.621 -9.015 1.00 86.19 89 LEU A O 1
ATOM 730 N N . ARG A 1 90 ? 7.672 6.871 -11.109 1.00 89.44 90 ARG A N 1
ATOM 731 C CA . ARG A 1 90 ? 6.500 5.997 -11.134 1.00 89.44 90 ARG A CA 1
ATOM 732 C C . ARG A 1 90 ? 6.660 4.835 -10.154 1.00 89.44 90 ARG A C 1
ATOM 734 O O . ARG A 1 90 ? 5.700 4.480 -9.484 1.00 89.44 90 ARG A O 1
ATOM 741 N N . PHE A 1 91 ? 7.867 4.276 -10.050 1.00 89.94 91 PHE A N 1
ATOM 742 C CA . PHE A 1 91 ? 8.157 3.202 -9.103 1.00 89.94 91 PHE A CA 1
ATOM 743 C C . PHE A 1 91 ? 7.971 3.671 -7.656 1.00 89.94 91 PHE A C 1
ATOM 745 O O . PHE A 1 91 ? 7.257 3.030 -6.892 1.00 89.94 91 PHE A O 1
ATOM 752 N N . PHE A 1 92 ? 8.539 4.829 -7.304 1.00 89.56 92 PHE A N 1
ATOM 753 C CA . PHE A 1 92 ? 8.377 5.410 -5.970 1.00 89.56 92 PHE A CA 1
ATOM 754 C C . PHE A 1 92 ? 6.912 5.733 -5.646 1.00 89.56 92 PHE A C 1
ATOM 756 O O . PHE A 1 92 ? 6.462 5.428 -4.547 1.00 89.56 92 PHE A O 1
ATOM 763 N N . ALA A 1 93 ? 6.139 6.250 -6.608 1.00 90.44 93 ALA A N 1
ATOM 764 C CA . ALA A 1 93 ? 4.704 6.473 -6.422 1.00 90.44 93 ALA A CA 1
ATOM 765 C C . ALA A 1 93 ? 3.939 5.166 -6.139 1.00 90.44 93 ALA A C 1
ATOM 767 O O . ALA A 1 93 ? 3.123 5.124 -5.220 1.00 90.44 93 ALA A O 1
ATOM 768 N N . TYR A 1 94 ? 4.227 4.088 -6.877 1.00 92.38 94 TYR A N 1
ATOM 769 C CA . TYR A 1 94 ? 3.603 2.780 -6.647 1.00 92.38 94 TYR A CA 1
ATOM 770 C C . TYR A 1 94 ? 4.005 2.164 -5.306 1.00 92.38 94 TYR A C 1
ATOM 772 O O . TYR A 1 94 ? 3.153 1.611 -4.617 1.00 92.38 94 TYR A O 1
ATOM 780 N N . MET A 1 95 ? 5.269 2.302 -4.902 1.00 91.56 95 MET A N 1
ATOM 781 C CA . MET A 1 95 ? 5.743 1.830 -3.599 1.00 91.56 95 MET A CA 1
ATOM 782 C C . MET A 1 95 ? 5.090 2.587 -2.441 1.00 91.56 95 MET A C 1
ATOM 784 O O . MET A 1 95 ? 4.624 1.961 -1.492 1.00 91.56 95 MET A O 1
ATOM 788 N N . SER A 1 96 ? 4.999 3.918 -2.521 1.00 92.06 96 SER A N 1
ATOM 789 C CA . SER A 1 96 ? 4.301 4.712 -1.505 1.00 92.06 96 SER A CA 1
ATOM 790 C C . SER A 1 96 ? 2.818 4.355 -1.435 1.00 92.06 96 SER A C 1
ATOM 792 O O . SER A 1 96 ? 2.293 4.167 -0.342 1.00 92.06 96 SER A O 1
ATOM 794 N N . PHE A 1 97 ? 2.161 4.187 -2.586 1.00 92.75 97 PHE A N 1
ATOM 795 C CA . PHE A 1 97 ? 0.757 3.782 -2.640 1.00 92.75 97 PHE A CA 1
ATOM 796 C C . PHE A 1 97 ? 0.540 2.385 -2.036 1.00 92.75 97 PHE A C 1
ATOM 798 O O . PHE A 1 97 ? -0.389 2.197 -1.251 1.00 92.75 97 PHE A O 1
ATOM 805 N N . PHE A 1 98 ? 1.451 1.440 -2.296 1.00 93.88 98 PHE A N 1
ATOM 806 C CA . PHE A 1 98 ? 1.445 0.120 -1.666 1.00 93.88 98 PHE A CA 1
ATOM 807 C C . PHE A 1 98 ? 1.540 0.223 -0.138 1.00 93.88 98 PHE A C 1
ATOM 809 O O . PHE A 1 98 ? 0.681 -0.311 0.563 1.00 93.88 98 PHE A O 1
ATOM 816 N N . SER A 1 99 ? 2.514 0.970 0.393 1.00 93.12 99 SER A N 1
ATOM 817 C CA . SER A 1 99 ? 2.661 1.158 1.841 1.00 93.12 99 SER A CA 1
ATOM 818 C C . SER A 1 99 ? 1.435 1.815 2.482 1.00 93.12 99 SER A C 1
ATOM 820 O O . SER A 1 99 ? 1.002 1.368 3.541 1.00 93.12 99 SER A O 1
ATOM 822 N N . THR A 1 100 ? 0.830 2.823 1.843 1.00 92.62 100 THR A N 1
ATOM 823 C CA . THR A 1 100 ? -0.402 3.454 2.344 1.00 92.62 100 THR A CA 1
ATOM 824 C C . THR A 1 100 ? -1.582 2.483 2.337 1.00 92.62 100 THR A C 1
ATOM 826 O O . THR A 1 100 ? -2.300 2.403 3.330 1.00 92.6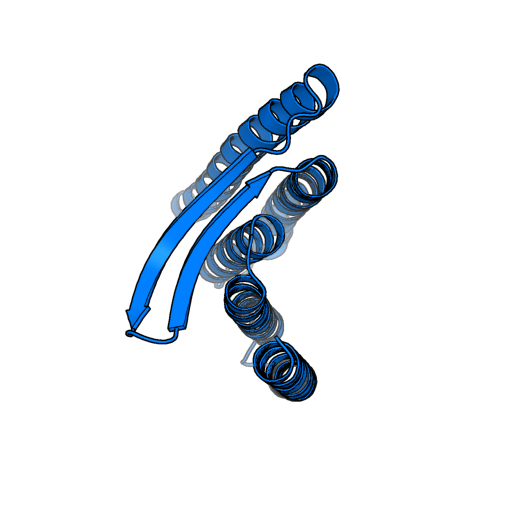2 100 THR A O 1
ATOM 829 N N . SER A 1 101 ? -1.764 1.709 1.262 1.00 94.06 101 SER A N 1
ATOM 830 C CA . SER A 1 101 ? -2.841 0.713 1.180 1.00 94.06 101 SER A CA 1
ATOM 831 C C . SER A 1 101 ? -2.700 -0.387 2.237 1.00 94.06 101 SER A C 1
ATOM 833 O O . SER A 1 101 ? -3.683 -0.750 2.875 1.00 94.06 101 SER A O 1
ATOM 835 N N . MET A 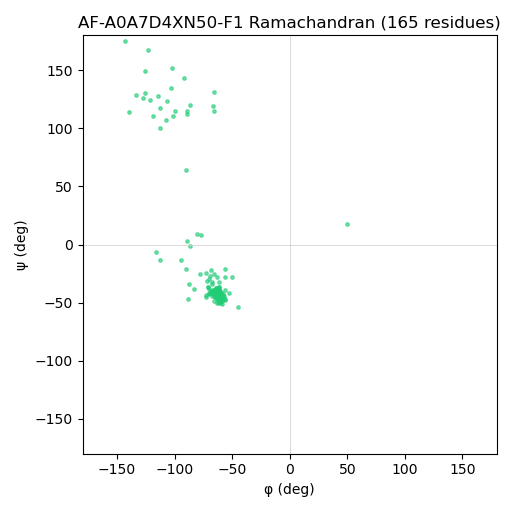1 102 ? -1.472 -0.847 2.497 1.00 94.06 102 MET A N 1
ATOM 836 C CA . MET A 1 102 ? -1.201 -1.876 3.499 1.00 94.06 102 MET A CA 1
ATOM 837 C C . MET A 1 102 ? -1.407 -1.360 4.931 1.00 94.06 102 MET A C 1
ATOM 839 O O . MET A 1 102 ? -1.946 -2.074 5.773 1.00 94.06 102 MET A O 1
ATOM 843 N N . LEU A 1 103 ? -1.024 -0.110 5.214 1.00 92.19 103 LEU A N 1
ATOM 844 C CA . LEU A 1 103 ? -1.310 0.517 6.507 1.00 92.19 103 LEU A CA 1
ATOM 845 C C . LEU A 1 103 ? -2.814 0.695 6.730 1.00 92.19 103 LEU A C 1
ATOM 847 O O . LEU A 1 103 ? -3.288 0.407 7.823 1.00 92.19 103 LEU A O 1
ATOM 851 N N . GLY A 1 104 ? -3.563 1.108 5.702 1.00 91.12 104 GLY A N 1
ATOM 852 C CA . GLY A 1 104 ? -5.025 1.195 5.766 1.00 91.12 104 GLY A CA 1
ATOM 853 C C . GLY A 1 104 ? -5.694 -0.162 5.994 1.00 91.12 104 GLY A C 1
ATOM 854 O O . GLY A 1 104 ? -6.639 -0.258 6.773 1.00 91.12 104 GLY A O 1
ATOM 855 N N . LEU A 1 105 ? -5.165 -1.229 5.386 1.00 92.62 105 LEU A N 1
ATOM 856 C CA . LEU A 1 105 ? -5.644 -2.597 5.599 1.00 92.62 105 LEU A CA 1
ATOM 857 C C . LEU A 1 105 ? -5.508 -3.020 7.065 1.00 92.62 105 LEU A C 1
ATOM 859 O O . LEU A 1 105 ? -6.451 -3.551 7.640 1.00 92.62 105 LEU A O 1
ATOM 863 N N . VAL A 1 106 ? -4.353 -2.760 7.679 1.00 91.94 106 VAL A N 1
ATOM 864 C CA . VAL A 1 106 ? -4.076 -3.168 9.064 1.00 91.94 106 VAL A CA 1
ATOM 865 C C . VAL A 1 106 ? -4.860 -2.354 10.090 1.00 91.94 106 VAL A C 1
ATOM 867 O O . VAL A 1 106 ? -5.196 -2.887 11.140 1.00 91.94 106 VAL A O 1
ATOM 870 N N . THR A 1 107 ? -5.162 -1.087 9.813 1.00 89.56 107 THR A N 1
ATOM 871 C CA . THR A 1 107 ? -5.940 -0.242 10.734 1.00 89.56 107 THR A CA 1
ATOM 872 C C . THR A 1 107 ? -7.451 -0.366 10.551 1.00 89.56 107 THR A C 1
ATOM 874 O O . THR A 1 107 ? -8.201 0.278 11.282 1.00 89.56 107 THR A O 1
ATOM 877 N N . SER A 1 108 ? -7.913 -1.171 9.592 1.00 88.38 108 SER A N 1
ATOM 878 C CA . SER A 1 108 ? -9.333 -1.320 9.274 1.00 88.38 108 SER A CA 1
ATOM 879 C C . SER A 1 108 ? -10.120 -1.955 10.420 1.00 88.38 108 SER A C 1
ATOM 881 O O . SER A 1 108 ? -9.746 -3.013 10.918 1.00 88.38 108 SER A O 1
ATOM 883 N N . SER A 1 109 ? -11.248 -1.346 10.796 1.00 86.38 109 SER A N 1
ATOM 884 C CA . SER A 1 109 ? -12.121 -1.863 11.862 1.00 86.38 109 SER A CA 1
ATOM 885 C C . SER A 1 109 ? -13.207 -2.819 11.362 1.00 86.38 109 SER A C 1
ATOM 887 O O . SER A 1 109 ? -13.746 -3.588 12.149 1.00 86.38 109 SER A O 1
ATOM 889 N N . ASN A 1 110 ? -13.544 -2.771 10.068 1.00 86.31 110 ASN A N 1
ATOM 890 C CA . ASN A 1 110 ? -14.698 -3.468 9.493 1.00 86.31 110 ASN A CA 1
ATOM 891 C C . ASN A 1 110 ? -14.315 -4.370 8.315 1.00 86.31 110 ASN A C 1
ATOM 893 O O . ASN A 1 110 ? -13.420 -4.039 7.538 1.00 86.31 110 ASN A O 1
ATOM 897 N N . LEU A 1 111 ? -15.055 -5.470 8.120 1.00 86.25 111 LEU A N 1
ATOM 898 C CA . LEU A 1 111 ? -14.824 -6.426 7.022 1.00 86.25 111 LEU A CA 1
ATOM 899 C C . LEU A 1 111 ? -14.867 -5.765 5.638 1.00 86.25 111 LEU A C 1
ATOM 901 O O . LEU A 1 111 ? -14.055 -6.068 4.769 1.00 86.25 111 LEU A O 1
ATOM 905 N N . ILE A 1 112 ? -15.788 -4.823 5.444 1.00 86.44 112 ILE A N 1
ATOM 906 C CA . ILE A 1 112 ? -15.942 -4.104 4.174 1.00 86.44 112 ILE A CA 1
ATOM 907 C C . ILE A 1 112 ? -14.768 -3.144 3.951 1.00 86.44 112 ILE A C 1
ATOM 909 O O . ILE A 1 112 ? -14.269 -3.020 2.836 1.00 86.44 112 ILE A O 1
ATOM 913 N N . GLN A 1 113 ? -14.266 -2.521 5.019 1.00 87.94 113 GLN A N 1
ATOM 914 C CA . GLN A 1 113 ? -13.074 -1.680 4.955 1.00 87.94 113 GLN A CA 1
ATOM 915 C C . GLN A 1 113 ? -11.827 -2.513 4.619 1.00 87.94 113 GLN A C 1
ATOM 917 O O . GLN A 1 113 ? -11.058 -2.122 3.740 1.00 8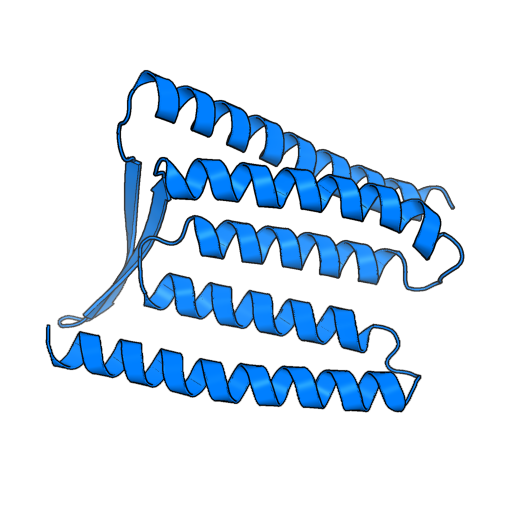7.94 113 GLN A O 1
ATOM 922 N N . ILE A 1 114 ? -11.683 -3.698 5.231 1.00 90.75 114 ILE A N 1
ATOM 923 C CA . ILE A 1 114 ? -10.638 -4.669 4.880 1.00 90.75 114 ILE A CA 1
ATOM 924 C C . ILE A 1 114 ? -10.735 -5.023 3.397 1.00 90.75 114 ILE A C 1
ATOM 926 O O . ILE A 1 114 ? -9.722 -4.962 2.714 1.00 90.75 114 ILE A O 1
ATOM 930 N N . TYR A 1 115 ? -11.928 -5.323 2.875 1.00 90.56 115 TYR A N 1
ATOM 931 C CA . TYR A 1 115 ? -12.122 -5.648 1.458 1.00 90.56 115 TYR A CA 1
ATOM 932 C C . TYR A 1 115 ? -11.678 -4.513 0.521 1.00 90.56 115 TYR A C 1
ATOM 934 O O . TYR A 1 115 ? -10.979 -4.755 -0.462 1.00 90.56 115 TYR A O 1
ATOM 942 N N . ILE A 1 116 ? -12.010 -3.261 0.849 1.00 89.75 116 ILE A N 1
ATOM 943 C CA . ILE A 1 116 ? -11.600 -2.095 0.054 1.00 89.75 116 ILE A CA 1
ATOM 944 C C . ILE A 1 116 ? -10.072 -1.977 0.009 1.00 89.75 116 ILE A C 1
ATOM 946 O O . ILE A 1 116 ? -9.491 -1.854 -1.071 1.00 89.75 116 ILE A O 1
ATOM 950 N N . PHE A 1 117 ? -9.398 -2.036 1.160 1.00 92.94 117 PHE A N 1
ATOM 951 C CA . PHE A 1 117 ? -7.937 -1.952 1.188 1.00 92.94 117 PHE A CA 1
ATOM 952 C C . PHE A 1 117 ? -7.261 -3.198 0.617 1.00 92.94 117 PHE A C 1
ATOM 954 O O . PHE A 1 117 ? -6.194 -3.084 0.018 1.00 92.94 117 PHE A O 1
ATOM 961 N N . TRP A 1 118 ? -7.891 -4.363 0.729 1.00 92.19 118 TRP A N 1
ATOM 962 C CA . TRP A 1 118 ? -7.440 -5.6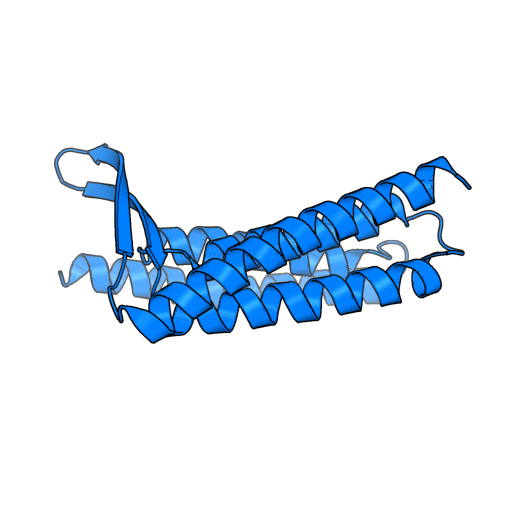05 0.114 1.00 92.19 118 TRP A CA 1
ATOM 963 C C . TRP A 1 118 ? -7.389 -5.484 -1.411 1.00 92.19 118 TRP A C 1
ATOM 965 O O . TRP A 1 118 ? -6.351 -5.751 -2.022 1.00 92.19 118 TRP A O 1
ATOM 975 N N . GLU A 1 119 ? -8.454 -4.969 -2.030 1.00 92.00 119 GLU A N 1
ATOM 976 C CA . GLU A 1 119 ? -8.465 -4.685 -3.466 1.00 92.00 119 GLU A CA 1
ATOM 977 C C . GLU A 1 119 ? -7.422 -3.633 -3.869 1.00 92.00 119 GLU A C 1
ATOM 979 O O . GLU A 1 119 ? -6.777 -3.769 -4.915 1.00 92.00 119 GLU A O 1
ATOM 984 N N . LEU A 1 120 ? -7.225 -2.593 -3.050 1.00 92.50 120 LEU A N 1
ATOM 985 C CA . LEU A 1 120 ? -6.207 -1.568 -3.296 1.00 92.50 120 LEU A CA 1
ATOM 986 C C . LEU A 1 120 ? -4.795 -2.162 -3.266 1.00 92.50 120 LEU A C 1
ATOM 988 O O . LEU A 1 120 ? -4.015 -1.910 -4.183 1.00 92.50 120 LEU A O 1
ATOM 992 N N . VAL A 1 121 ? -4.474 -3.001 -2.277 1.00 93.31 121 VAL A N 1
ATOM 993 C CA . VAL A 1 121 ? -3.194 -3.728 -2.211 1.00 93.31 121 VAL A CA 1
ATOM 994 C C . VAL A 1 121 ? -3.032 -4.633 -3.440 1.00 93.31 121 VAL A C 1
ATOM 996 O O . VAL A 1 121 ? -1.960 -4.660 -4.057 1.00 93.31 121 VAL A O 1
ATOM 999 N N . GLY A 1 122 ? -4.105 -5.307 -3.865 1.00 91.19 122 GLY A N 1
ATOM 1000 C CA . GLY A 1 122 ? -4.149 -6.083 -5.105 1.00 91.19 122 GLY A CA 1
ATOM 1001 C C . GLY A 1 122 ? -3.830 -5.241 -6.346 1.00 91.19 122 GLY A C 1
ATOM 1002 O O . GLY A 1 122 ? -2.984 -5.629 -7.156 1.00 91.19 122 GLY A O 1
ATOM 1003 N N . MET A 1 123 ? -4.421 -4.050 -6.473 1.00 89.69 123 MET A N 1
ATOM 1004 C CA . MET A 1 123 ? -4.131 -3.103 -7.557 1.00 89.69 123 MET A CA 1
ATOM 1005 C C . MET A 1 123 ? -2.667 -2.636 -7.531 1.00 89.69 123 MET A C 1
ATOM 1007 O O . MET A 1 123 ? -2.002 -2.641 -8.570 1.00 89.69 123 MET A O 1
ATOM 1011 N N . CYS A 1 124 ? -2.134 -2.279 -6.361 1.00 91.56 124 CYS A N 1
ATOM 1012 C CA . CYS A 1 124 ? -0.730 -1.895 -6.196 1.00 91.56 124 CYS A CA 1
ATOM 1013 C C . CYS A 1 124 ? 0.214 -3.005 -6.673 1.00 91.56 124 CYS A C 1
ATOM 1015 O O . CYS A 1 124 ? 1.176 -2.739 -7.396 1.00 91.56 124 CYS A O 1
ATOM 1017 N N . SER A 1 125 ? -0.081 -4.256 -6.306 1.00 90.00 125 SER A N 1
ATOM 1018 C CA . SER A 1 125 ? 0.720 -5.417 -6.703 1.00 90.00 125 SER A CA 1
ATOM 1019 C C . SER A 1 125 ? 0.737 -5.608 -8.225 1.00 90.00 125 SER A C 1
ATOM 1021 O O . SER A 1 125 ? 1.801 -5.823 -8.806 1.00 90.00 125 SER A O 1
ATOM 1023 N N . TYR A 1 126 ? -0.408 -5.417 -8.890 1.00 89.56 126 TYR A N 1
ATOM 1024 C CA . TYR A 1 126 ? -0.514 -5.432 -10.348 1.00 89.56 126 TYR A CA 1
ATOM 1025 C C . TYR A 1 126 ? 0.359 -4.338 -10.978 1.00 89.56 126 TYR A C 1
ATOM 1027 O O . TYR A 1 126 ? 1.183 -4.613 -11.849 1.00 89.56 126 TYR A O 1
ATOM 1035 N N . LEU A 1 127 ? 0.263 -3.099 -10.497 1.00 89.81 127 LEU A N 1
ATOM 1036 C CA . LEU A 1 127 ? 1.052 -1.984 -11.032 1.00 89.81 127 LEU A CA 1
ATOM 1037 C C . LEU A 1 127 ? 2.569 -2.192 -10.868 1.00 89.81 127 LEU A C 1
ATOM 1039 O O . LEU A 1 127 ? 3.337 -1.841 -11.768 1.00 89.81 127 LEU A O 1
ATOM 1043 N N . LEU A 1 128 ? 3.000 -2.791 -9.754 1.00 89.75 128 LEU A N 1
ATOM 1044 C CA . LEU A 1 128 ? 4.408 -3.089 -9.483 1.00 89.75 128 LEU A CA 1
ATOM 1045 C C . LEU A 1 128 ? 4.942 -4.246 -10.342 1.00 89.75 128 LEU A C 1
ATOM 1047 O O . LEU A 1 128 ? 6.012 -4.110 -10.935 1.00 89.75 128 LEU A O 1
ATOM 1051 N N . ILE A 1 129 ? 4.202 -5.352 -10.484 1.00 89.69 129 ILE A N 1
ATOM 1052 C CA . ILE A 1 129 ? 4.609 -6.483 -11.345 1.00 89.69 129 ILE A CA 1
ATOM 1053 C C . ILE A 1 129 ? 4.634 -6.049 -12.818 1.00 89.69 129 ILE A C 1
ATOM 1055 O O . ILE A 1 129 ? 5.556 -6.376 -13.567 1.00 89.69 129 ILE A O 1
ATOM 1059 N N . GLY A 1 130 ? 3.637 -5.266 -13.231 1.00 87.94 130 GLY A N 1
ATOM 1060 C CA . GLY A 1 130 ? 3.507 -4.711 -14.575 1.00 87.94 130 GLY A CA 1
ATOM 1061 C C . GLY A 1 130 ? 4.414 -3.515 -14.864 1.00 87.94 130 GLY A C 1
ATOM 1062 O O . GLY A 1 130 ? 4.259 -2.895 -15.916 1.00 87.94 130 GLY A O 1
ATOM 1063 N N . PHE A 1 131 ? 5.352 -3.167 -13.975 1.00 89.06 131 PHE A N 1
ATOM 1064 C CA . PHE A 1 131 ? 6.168 -1.962 -14.121 1.00 89.06 131 PHE A CA 1
ATOM 1065 C C . PHE A 1 131 ? 6.914 -1.926 -15.466 1.00 89.06 131 PHE A C 1
ATOM 1067 O O . PHE A 1 131 ? 6.825 -0.936 -16.200 1.00 89.06 131 PHE A O 1
ATOM 1074 N N . TRP A 1 132 ? 7.573 -3.019 -15.861 1.00 86.88 132 TRP A N 1
ATOM 1075 C CA . TRP A 1 132 ? 8.167 -3.154 -17.200 1.00 86.88 132 TRP A CA 1
ATOM 1076 C C . TRP A 1 132 ? 7.180 -3.766 -18.202 1.00 86.88 132 TRP A C 1
ATOM 1078 O O . TRP A 1 132 ? 7.416 -4.842 -18.752 1.00 86.88 132 TRP A O 1
ATOM 1088 N N . PHE A 1 133 ? 6.088 -3.049 -18.472 1.00 84.12 133 PHE A N 1
ATOM 1089 C CA . PHE A 1 133 ? 5.027 -3.455 -19.406 1.00 84.12 133 PHE A CA 1
ATOM 1090 C C . PHE A 1 133 ? 5.514 -3.750 -20.837 1.00 84.12 133 PHE A C 1
ATOM 1092 O O . PHE A 1 133 ? 4.846 -4.467 -21.576 1.00 84.12 133 PHE A O 1
ATOM 1099 N N . THR A 1 134 ? 6.683 -3.237 -21.235 1.00 84.88 134 THR A N 1
ATOM 1100 C CA . THR A 1 134 ? 7.297 -3.511 -22.545 1.00 84.88 134 THR A CA 1
ATOM 1101 C C . THR A 1 134 ? 7.773 -4.956 -22.693 1.00 84.88 134 THR A C 1
ATOM 1103 O O . THR A 1 134 ? 7.913 -5.444 -23.813 1.00 84.88 134 THR A O 1
ATOM 1106 N N . ARG A 1 135 ? 8.017 -5.669 -21.585 1.00 86.56 135 ARG A N 1
ATOM 1107 C CA . ARG A 1 135 ? 8.393 -7.085 -21.615 1.00 86.56 135 ARG A CA 1
ATOM 1108 C C . ARG A 1 135 ? 7.122 -7.941 -21.631 1.00 86.56 135 ARG A C 1
ATOM 1110 O O . ARG A 1 135 ? 6.378 -7.925 -20.648 1.00 86.56 135 ARG A O 1
ATOM 1117 N N . PRO A 1 136 ? 6.896 -8.775 -22.663 1.00 84.75 136 PRO A N 1
ATOM 1118 C CA . PRO A 1 136 ? 5.674 -9.578 -22.762 1.00 84.75 136 PRO A CA 1
ATOM 1119 C C . PRO A 1 136 ? 5.541 -10.584 -21.610 1.00 84.75 136 PRO A C 1
ATOM 1121 O O . PRO A 1 136 ? 4.433 -10.918 -21.198 1.00 84.75 136 PRO A O 1
ATOM 1124 N N . ILE A 1 137 ? 6.669 -11.032 -21.051 1.00 88.62 137 ILE A N 1
ATOM 1125 C CA . ILE A 1 137 ? 6.711 -11.913 -19.877 1.00 88.62 137 ILE A CA 1
ATOM 1126 C C . ILE A 1 137 ? 6.151 -11.200 -18.638 1.00 88.62 137 ILE A C 1
ATOM 1128 O O . ILE A 1 137 ? 5.336 -11.779 -17.925 1.00 88.62 137 ILE A O 1
ATOM 1132 N N . ALA A 1 138 ? 6.529 -9.935 -18.414 1.00 82.69 138 ALA A N 1
ATOM 1133 C CA . ALA A 1 138 ? 6.034 -9.145 -17.288 1.00 82.69 138 ALA A CA 1
ATOM 1134 C C . ALA A 1 138 ? 4.542 -8.821 -17.445 1.00 82.69 138 ALA A C 1
ATOM 1136 O O . ALA A 1 138 ? 3.783 -8.975 -16.494 1.00 82.69 138 ALA A O 1
ATOM 1137 N N . ALA A 1 139 ? 4.095 -8.467 -18.657 1.00 84.44 139 ALA A N 1
ATOM 1138 C CA . ALA A 1 139 ? 2.681 -8.215 -18.937 1.00 84.44 139 ALA A CA 1
ATOM 1139 C C . ALA A 1 139 ? 1.799 -9.452 -18.671 1.00 84.44 139 ALA A C 1
ATOM 1141 O O . ALA A 1 139 ? 0.774 -9.348 -17.996 1.00 84.44 139 ALA A O 1
ATOM 1142 N N . LYS A 1 140 ? 2.224 -10.641 -19.127 1.00 88.38 140 LYS A N 1
ATOM 1143 C CA . LYS A 1 140 ? 1.505 -11.902 -18.866 1.00 88.38 140 LYS A CA 1
ATOM 1144 C C . LYS A 1 140 ? 1.523 -12.292 -17.387 1.00 88.38 140 LYS A C 1
ATOM 1146 O O . LYS A 1 140 ? 0.501 -12.728 -16.863 1.00 88.38 140 LYS A O 1
ATOM 1151 N N . ALA A 1 141 ? 2.661 -12.133 -16.709 1.00 88.19 141 ALA A N 1
ATOM 1152 C CA . ALA A 1 141 ? 2.778 -12.427 -15.280 1.00 88.19 141 ALA A CA 1
ATOM 1153 C C . ALA A 1 141 ? 1.863 -11.523 -14.440 1.00 88.19 141 ALA A C 1
ATOM 1155 O O . ALA A 1 141 ? 1.176 -11.999 -13.541 1.00 88.19 141 ALA A O 1
ATOM 1156 N N . CYS A 1 142 ? 1.809 -10.242 -14.793 1.00 87.50 142 CYS A N 1
ATOM 1157 C CA . CYS A 1 142 ? 0.965 -9.240 -14.166 1.00 87.50 142 CYS A CA 1
ATOM 1158 C C . CYS A 1 142 ? -0.530 -9.580 -14.288 1.00 87.50 142 CYS A C 1
ATOM 1160 O O . CYS A 1 142 ? -1.243 -9.630 -13.286 1.00 87.50 142 CYS A O 1
ATOM 1162 N N . GLN A 1 143 ? -0.990 -9.918 -15.499 1.00 87.75 143 GLN A N 1
ATOM 1163 C CA . GLN A 1 143 ? -2.367 -10.372 -15.720 1.00 87.75 143 GLN A CA 1
ATOM 1164 C C . GLN A 1 143 ? -2.682 -11.644 -14.933 1.00 87.75 143 GLN A C 1
ATOM 1166 O O . GLN A 1 143 ? -3.730 -11.721 -14.296 1.00 87.75 143 GLN A O 1
ATOM 1171 N N . LYS A 1 144 ? -1.770 -12.624 -14.930 1.00 88.81 144 LYS A N 1
ATOM 1172 C CA . LYS A 1 144 ? -1.965 -13.867 -14.180 1.00 88.81 144 LYS A CA 1
ATOM 1173 C C . LYS A 1 144 ? -2.136 -13.593 -12.687 1.00 88.81 144 LYS A C 1
ATOM 1175 O O . LYS A 1 144 ? -3.101 -14.078 -12.113 1.00 88.81 144 LYS A O 1
ATOM 1180 N N . ALA A 1 145 ? -1.242 -12.803 -12.092 1.00 86.56 145 ALA A N 1
ATOM 1181 C CA . ALA A 1 145 ? -1.286 -12.469 -10.670 1.00 86.56 145 ALA A CA 1
ATOM 1182 C C . ALA A 1 145 ? -2.583 -11.736 -10.286 1.00 86.56 145 ALA A C 1
ATOM 1184 O O . ALA A 1 145 ? -3.200 -12.050 -9.271 1.00 86.56 145 ALA A O 1
ATOM 1185 N N . PHE A 1 146 ? -3.036 -10.801 -11.125 1.00 87.19 146 PHE A N 1
ATOM 1186 C CA . PHE A 1 146 ? -4.277 -10.074 -10.873 1.00 87.19 146 PHE A CA 1
ATOM 1187 C C . PHE A 1 146 ? -5.510 -10.966 -10.975 1.00 87.19 146 PHE A C 1
ATOM 1189 O O . PHE A 1 146 ? -6.365 -10.914 -10.100 1.00 87.19 146 PHE A O 1
ATOM 1196 N N . VAL A 1 147 ? -5.593 -11.821 -11.997 1.00 89.94 147 VAL A N 1
ATOM 1197 C CA . VAL A 1 147 ? -6.725 -12.744 -12.146 1.00 89.94 147 VAL A CA 1
ATOM 1198 C C . VAL A 1 147 ? -6.772 -13.733 -10.983 1.00 89.94 147 VAL A C 1
ATOM 1200 O O . VAL A 1 147 ? -7.846 -13.956 -10.432 1.00 89.94 147 VAL A O 1
ATOM 1203 N N . THR A 1 148 ? -5.632 -14.287 -10.556 1.00 90.06 148 THR A N 1
ATOM 1204 C CA . THR A 1 148 ? -5.609 -15.198 -9.402 1.00 90.06 148 THR A CA 1
ATOM 1205 C C . THR A 1 148 ? -6.021 -14.505 -8.108 1.00 90.06 148 THR A C 1
ATOM 1207 O O . THR A 1 148 ? -6.782 -15.089 -7.342 1.00 90.06 148 THR A O 1
ATOM 1210 N N . ASN A 1 149 ? -5.587 -13.259 -7.889 1.00 90.69 149 ASN A N 1
ATOM 1211 C CA . ASN A 1 149 ? -6.011 -12.482 -6.722 1.00 90.69 149 ASN A CA 1
ATOM 1212 C C . ASN A 1 149 ? -7.511 -12.186 -6.772 1.00 90.69 149 ASN A C 1
ATOM 1214 O O . ASN A 1 149 ? -8.204 -12.427 -5.794 1.00 90.69 149 ASN A O 1
ATOM 1218 N N . ARG A 1 150 ? -8.037 -11.796 -7.939 1.00 90.25 150 ARG A N 1
ATOM 1219 C CA . ARG A 1 150 ? -9.463 -11.500 -8.116 1.00 90.25 150 ARG A CA 1
ATOM 1220 C C . ARG A 1 150 ? -10.367 -12.693 -7.842 1.00 90.25 150 ARG A C 1
ATOM 1222 O O . ARG A 1 150 ? -11.437 -12.514 -7.277 1.00 90.25 150 ARG A O 1
ATOM 1229 N N . VAL A 1 151 ? -9.948 -13.909 -8.195 1.00 89.62 151 VAL A N 1
ATOM 1230 C CA . VAL A 1 151 ? -10.688 -15.128 -7.824 1.00 89.62 151 VAL A CA 1
ATOM 1231 C C . VAL A 1 151 ? -10.749 -15.296 -6.301 1.00 89.62 151 VAL A C 1
ATOM 1233 O O . VAL A 1 151 ? -11.798 -15.657 -5.772 1.00 89.62 151 VAL A O 1
ATOM 1236 N N . GLY A 1 152 ? -9.659 -14.991 -5.592 1.00 87.38 152 GLY A N 1
ATOM 1237 C CA . GLY A 1 152 ? -9.649 -14.937 -4.129 1.00 87.38 152 GLY A CA 1
ATOM 1238 C C . GLY A 1 152 ? -10.573 -13.850 -3.574 1.00 87.38 152 GLY A C 1
ATOM 1239 O O . GLY A 1 152 ? -11.347 -14.122 -2.659 1.00 87.38 152 GLY A O 1
ATOM 1240 N N . ASP A 1 153 ? -10.558 -12.659 -4.177 1.00 88.44 153 ASP A N 1
ATOM 1241 C CA . ASP A 1 153 ? -11.403 -11.525 -3.782 1.00 88.44 153 ASP A CA 1
ATOM 1242 C C . ASP A 1 153 ? -12.895 -11.861 -3.921 1.00 88.44 153 ASP A C 1
ATOM 1244 O O . ASP A 1 153 ? -13.680 -11.539 -3.034 1.00 88.44 153 ASP A O 1
ATOM 1248 N N . PHE A 1 154 ? -13.292 -12.589 -4.973 1.00 87.75 154 PHE A N 1
ATOM 1249 C CA . PHE A 1 154 ? -14.661 -13.103 -5.105 1.00 87.75 154 PHE A CA 1
ATOM 1250 C C . PHE A 1 154 ? -15.046 -14.030 -3.947 1.00 87.75 154 PHE A C 1
ATOM 1252 O O . PHE A 1 154 ? -16.159 -13.937 -3.431 1.00 87.75 154 PHE A O 1
ATOM 1259 N N . GLY A 1 155 ? -14.132 -14.903 -3.514 1.00 88.94 155 GLY A N 1
ATOM 1260 C CA . GLY A 1 155 ? -14.345 -15.754 -2.343 1.00 88.94 155 GLY A CA 1
ATOM 1261 C C . GLY A 1 155 ? -14.498 -14.940 -1.057 1.00 88.94 155 GLY A C 1
ATOM 1262 O O . GLY A 1 155 ? -15.401 -15.208 -0.264 1.00 88.94 155 GLY A O 1
ATOM 1263 N N . LEU A 1 156 ? -13.666 -13.911 -0.879 1.00 89.06 156 LEU A N 1
ATOM 1264 C CA . LEU A 1 156 ? -13.736 -13.007 0.269 1.00 89.06 156 LEU A CA 1
ATOM 1265 C C . LEU A 1 156 ? -15.069 -12.246 0.288 1.00 89.06 156 LEU A C 1
ATOM 1267 O O . LEU A 1 156 ? -15.731 -12.202 1.322 1.00 89.06 156 LEU A O 1
ATOM 1271 N N . LEU A 1 157 ? -15.501 -11.717 -0.858 1.00 88.50 157 LEU A N 1
ATOM 1272 C CA . LEU A 1 157 ? -16.770 -11.005 -1.005 1.00 88.50 157 LEU A CA 1
ATOM 1273 C C . LEU A 1 157 ? -17.968 -11.904 -0.681 1.00 88.50 157 LEU A C 1
ATOM 1275 O O . LEU A 1 157 ? -18.855 -11.491 0.064 1.00 88.50 157 LEU A O 1
ATOM 1279 N N . LEU A 1 158 ? -17.981 -13.142 -1.183 1.00 88.81 158 LEU A N 1
ATOM 1280 C CA . LEU A 1 158 ? -19.019 -14.119 -0.838 1.00 88.81 158 LEU A CA 1
ATOM 1281 C C . LEU A 1 158 ? -19.019 -14.444 0.660 1.00 88.81 158 LEU A C 1
ATOM 1283 O O . LEU A 1 158 ? -20.088 -14.559 1.252 1.00 88.81 158 LEU A O 1
ATOM 1287 N N . GLY A 1 159 ? -17.841 -14.543 1.282 1.00 88.38 159 GLY A N 1
ATOM 1288 C CA . GLY A 1 159 ? -17.707 -14.723 2.726 1.00 88.38 159 GLY A CA 1
ATOM 1289 C C . GLY A 1 159 ? -18.310 -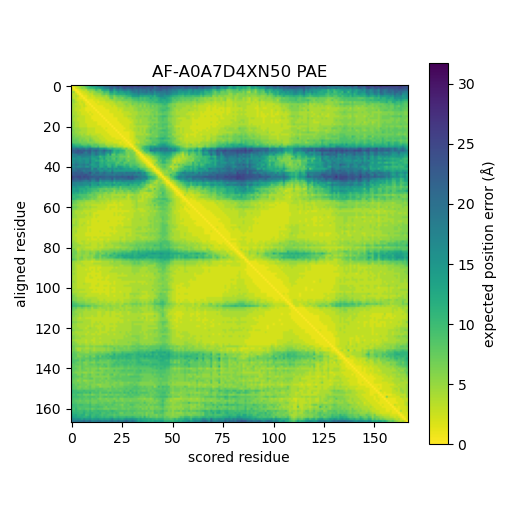13.562 3.518 1.00 88.38 159 GLY A C 1
ATOM 1290 O O . GLY A 1 159 ? -19.091 -13.796 4.436 1.00 88.38 159 GLY A O 1
ATOM 1291 N N . ILE A 1 160 ? -18.012 -12.316 3.134 1.00 87.25 160 ILE A N 1
ATOM 1292 C CA . ILE A 1 160 ? -18.579 -11.119 3.775 1.00 87.25 160 ILE A CA 1
ATOM 1293 C C . ILE A 1 160 ? -20.104 -11.102 3.639 1.00 87.25 160 ILE A C 1
ATOM 1295 O O . ILE A 1 160 ? -20.795 -10.902 4.635 1.00 87.25 160 ILE A O 1
ATOM 1299 N N . LEU A 1 161 ? -20.632 -11.339 2.433 1.00 85.12 161 LEU A N 1
ATOM 1300 C CA . LEU A 1 161 ? -22.079 -11.382 2.202 1.00 85.12 161 LEU A CA 1
ATOM 1301 C C . LEU A 1 161 ? -22.753 -12.504 3.000 1.00 85.12 161 LEU A C 1
ATOM 1303 O O . LEU A 1 161 ? -23.829 -12.297 3.551 1.00 85.12 161 LEU A O 1
ATOM 1307 N N . GLY A 1 162 ? -22.113 -13.672 3.095 1.00 88.12 162 GLY A N 1
ATOM 1308 C CA . GLY A 1 162 ? -22.599 -14.792 3.895 1.00 88.12 162 GLY A CA 1
ATOM 1309 C C . GLY A 1 162 ? -22.665 -14.464 5.386 1.00 88.12 162 GLY A C 1
ATOM 1310 O O . GLY A 1 162 ? -23.678 -14.746 6.017 1.00 88.12 162 GLY A O 1
ATOM 1311 N N . PHE A 1 163 ? -21.630 -13.824 5.941 1.00 85.38 163 PHE A N 1
ATOM 1312 C CA . PHE A 1 163 ? -21.649 -13.372 7.335 1.00 85.38 163 PHE A CA 1
ATOM 1313 C C . PHE A 1 163 ? -22.750 -12.346 7.585 1.00 85.38 163 PHE A C 1
ATOM 1315 O O . PHE A 1 163 ? -23.497 -12.506 8.544 1.00 85.38 163 PHE A O 1
ATOM 1322 N N . TYR A 1 164 ? -22.894 -11.361 6.696 1.00 82.38 164 TYR A N 1
ATOM 1323 C CA . TYR A 1 164 ? -23.920 -10.326 6.824 1.00 82.38 164 TYR A CA 1
ATOM 1324 C C . TYR A 1 164 ? -25.345 -10.879 6.701 1.00 82.38 164 TYR A C 1
ATOM 1326 O O . TYR A 1 164 ? -26.283 -10.285 7.206 1.00 82.38 164 TYR A O 1
ATOM 1334 N N . TRP A 1 165 ? -25.532 -12.008 6.015 1.00 81.88 165 TRP A N 1
ATOM 1335 C CA . TRP A 1 165 ? -26.839 -12.657 5.928 1.00 81.88 165 TRP A CA 1
ATOM 1336 C C . TRP A 1 165 ? -27.207 -13.445 7.193 1.00 81.88 165 TRP A C 1
ATOM 1338 O O . TRP A 1 165 ? -28.386 -13.678 7.449 1.00 81.88 165 TRP A O 1
ATOM 1348 N N . ILE A 1 166 ? -26.207 -13.890 7.960 1.00 84.31 166 ILE A N 1
ATOM 1349 C CA . ILE A 1 166 ? -26.401 -14.682 9.183 1.00 84.31 166 ILE A CA 1
ATOM 1350 C C . ILE A 1 166 ? -26.600 -13.782 10.412 1.00 84.31 166 ILE A C 1
ATOM 1352 O O . ILE A 1 166 ? -27.318 -14.177 11.330 1.00 84.31 166 ILE A O 1
ATOM 1356 N N . THR A 1 167 ? -25.936 -12.625 10.448 1.00 67.69 167 THR A N 1
ATOM 1357 C CA . 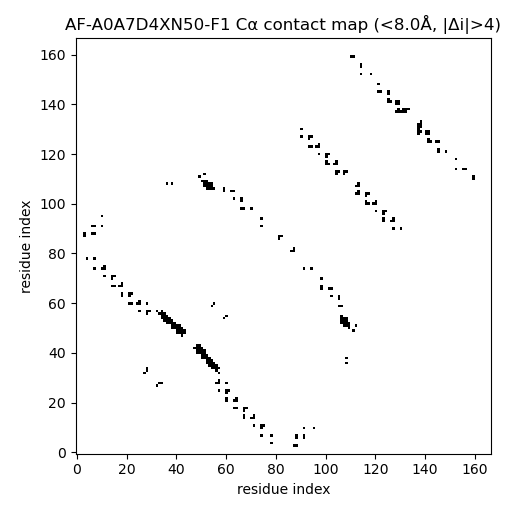THR A 1 167 ? -26.051 -11.613 11.513 1.00 67.69 167 THR A CA 1
ATOM 1358 C C . THR A 1 167 ? -27.234 -10.691 11.289 1.00 67.69 167 THR A C 1
ATOM 1360 O O . THR A 1 167 ? -27.991 -10.475 12.258 1.00 67.69 167 THR A O 1
#

Mean predicted aligned error: 6.51 Å